Protein AF-A0A924BQR0-F1 (afdb_monomer_lite)

Secondary structure (DSSP, 8-state):
--PPPP-HHHHHHIIIIISTT--SHHHHHHHHHHHHHHHS-SS-----SS-------

Radius of gyration: 15.43 Å; chains: 1; bounding box: 29×31×43 Å

Foldsee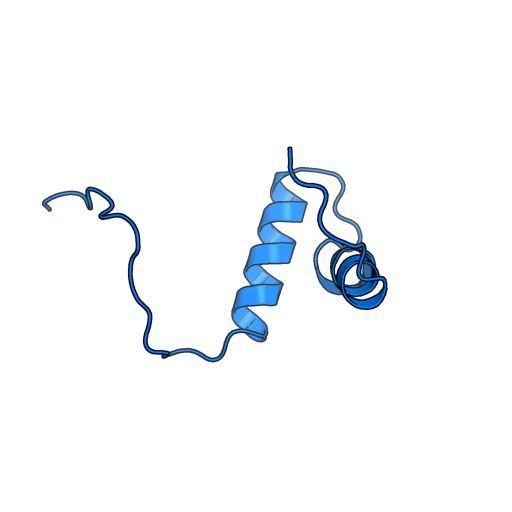k 3Di:
DDDDDDDVVVVCCLDPQQQDPPPDPVSNVVSPVVVCVVPPDPDDDDDDPDDDPDPPD

Sequence (57 aa):
MKRMPEQSDREHRIAFEIVVDAYDETERAMGWYYYLQDKLQVPFRAKCRSARSTSPL

Structure (mmCIF, N/CA/C/O backbone):
data_AF-A0A924BQR0-F1
#
_entry.id   AF-A0A924BQR0-F1
#
loop_
_atom_site.group_PDB
_atom_site.id
_atom_site.type_symbol
_atom_site.label_atom_id
_atom_site.label_alt_id
_atom_site.label_comp_id
_atom_site.label_asym_id
_atom_site.label_entity_id
_atom_site.label_seq_id
_atom_site.pdbx_PDB_ins_code
_atom_site.Cartn_x
_atom_site.Cartn_y
_atom_site.Cartn_z
_atom_site.occupancy
_atom_site.B_iso_or_equiv
_atom_site.auth_seq_id
_atom_site.auth_comp_id
_atom_site.auth_asym_id
_atom_site.auth_atom_id
_atom_site.pdbx_PDB_model_num
ATOM 1 N N . MET A 1 1 ? 0.472 -26.753 -1.831 1.00 62.56 1 MET A N 1
ATOM 2 C CA . MET A 1 1 ? -0.184 -25.424 -1.785 1.00 62.56 1 MET A CA 1
ATOM 3 C C . MET A 1 1 ? -1.388 -25.440 -2.711 1.00 62.56 1 MET A C 1
ATOM 5 O O . MET A 1 1 ? -1.273 -25.970 -3.808 1.00 62.56 1 MET A O 1
ATOM 9 N N . LYS A 1 2 ? -2.543 -24.916 -2.285 1.00 77.69 2 LYS A N 1
ATOM 10 C CA . LYS A 1 2 ? -3.721 -24.811 -3.159 1.00 77.69 2 LYS A CA 1
ATOM 11 C C . LYS A 1 2 ? -3.506 -23.630 -4.107 1.00 77.69 2 LYS A C 1
ATOM 13 O O . LYS A 1 2 ? -3.425 -22.498 -3.640 1.00 77.69 2 LYS A O 1
AT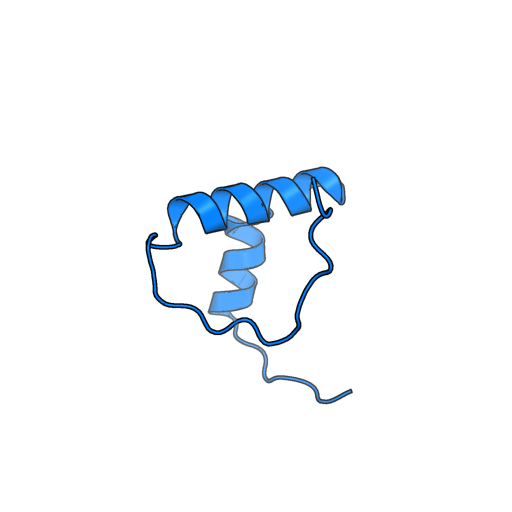OM 18 N N . ARG A 1 3 ? -3.369 -23.890 -5.411 1.00 81.25 3 ARG A N 1
ATOM 19 C CA . ARG A 1 3 ? -3.224 -22.831 -6.418 1.00 81.25 3 ARG A CA 1
ATOM 20 C C . ARG A 1 3 ? -4.568 -22.123 -6.558 1.00 81.25 3 ARG A C 1
ATOM 22 O O . ARG A 1 3 ? -5.570 -22.767 -6.866 1.00 81.25 3 ARG A O 1
ATOM 29 N N . MET A 1 4 ? -4.605 -20.830 -6.256 1.00 84.88 4 MET A N 1
ATOM 30 C CA . MET A 1 4 ? -5.788 -20.026 -6.544 1.00 84.88 4 MET A CA 1
ATOM 31 C C . MET A 1 4 ? -5.869 -19.783 -8.058 1.00 84.88 4 MET A C 1
ATOM 33 O O . MET A 1 4 ? -4.821 -19.699 -8.702 1.00 84.88 4 MET A O 1
ATOM 37 N N . PRO A 1 5 ? -7.079 -19.698 -8.635 1.00 89.19 5 PRO A N 1
ATOM 38 C CA . PRO A 1 5 ? -7.245 -19.249 -10.009 1.00 89.19 5 PRO A CA 1
ATOM 39 C C . PRO A 1 5 ? -6.666 -17.844 -10.174 1.00 89.19 5 PRO A C 1
ATOM 41 O O . PRO A 1 5 ? -6.849 -16.991 -9.300 1.00 89.19 5 PRO A O 1
ATOM 44 N N . GLU A 1 6 ? -5.973 -17.629 -11.284 1.00 88.69 6 GLU A N 1
ATOM 45 C CA . GLU A 1 6 ? -5.441 -16.323 -11.651 1.00 88.69 6 GLU A CA 1
ATOM 46 C C . GLU A 1 6 ? -6.588 -15.360 -11.970 1.00 88.69 6 GLU A C 1
ATOM 48 O O . GLU A 1 6 ? -7.603 -15.748 -12.550 1.00 88.69 6 GLU A O 1
ATOM 53 N N . GLN A 1 7 ? -6.438 -14.109 -11.544 1.00 96.12 7 GLN A N 1
ATOM 54 C CA . GLN A 1 7 ? -7.403 -13.042 -11.784 1.00 96.12 7 GLN A CA 1
ATOM 55 C C . GLN A 1 7 ? -6.651 -11.887 -12.435 1.00 96.12 7 GLN A C 1
ATOM 57 O O . GLN A 1 7 ? -6.008 -11.110 -11.732 1.00 96.12 7 GLN A O 1
ATOM 62 N N . SER A 1 8 ? -6.729 -11.781 -13.763 1.00 95.81 8 SER A N 1
ATOM 63 C CA . SER A 1 8 ? -5.982 -10.791 -14.555 1.00 95.81 8 SER A CA 1
ATOM 64 C C . SER A 1 8 ? -6.122 -9.372 -14.010 1.00 95.81 8 SER A C 1
ATOM 66 O O . SER A 1 8 ? -5.128 -8.678 -13.841 1.00 95.81 8 SER A O 1
ATOM 68 N N . ASP A 1 9 ? -7.339 -8.968 -13.648 1.00 97.44 9 ASP A N 1
ATOM 69 C CA . ASP A 1 9 ? -7.628 -7.608 -13.183 1.00 97.44 9 ASP A CA 1
ATOM 70 C C . ASP A 1 9 ? -7.010 -7.332 -11.810 1.00 97.44 9 ASP A C 1
ATOM 72 O O . ASP A 1 9 ? -6.611 -6.210 -11.499 1.00 97.44 9 ASP A O 1
ATOM 76 N N . ARG A 1 10 ? -6.910 -8.370 -10.970 1.00 95.75 10 ARG A N 1
ATOM 77 C CA . ARG A 1 10 ? -6.236 -8.273 -9.676 1.00 95.75 10 ARG A CA 1
ATOM 78 C C . ARG A 1 10 ? -4.732 -8.119 -9.874 1.00 95.75 10 ARG A C 1
ATOM 80 O O . ARG A 1 10 ? -4.146 -7.264 -9.219 1.00 95.75 10 ARG A O 1
ATOM 87 N N . GLU A 1 11 ? -4.129 -8.931 -10.738 1.00 96.62 11 GLU A N 1
ATOM 88 C CA . GLU A 1 11 ? -2.686 -8.874 -11.000 1.00 96.62 11 GLU A CA 1
ATOM 89 C C . GLU A 1 11 ? -2.296 -7.558 -11.681 1.00 96.62 11 GLU A C 1
ATOM 91 O O . GLU A 1 11 ? -1.325 -6.922 -11.276 1.00 96.62 11 GLU A O 1
ATOM 96 N N . HIS A 1 12 ? -3.110 -7.087 -12.632 1.00 97.69 12 HIS A N 1
ATOM 97 C CA . HIS A 1 12 ? -2.935 -5.787 -13.273 1.00 97.69 12 HIS A CA 1
ATOM 98 C C . HIS A 1 12 ? -2.973 -4.654 -12.244 1.00 97.69 12 HIS A C 1
ATOM 100 O O . HIS A 1 12 ? -2.054 -3.845 -12.189 1.00 97.69 12 HIS A O 1
ATOM 106 N N . ARG A 1 13 ? -3.986 -4.636 -11.369 1.00 97.69 13 ARG A N 1
ATOM 107 C CA . ARG A 1 13 ? -4.091 -3.627 -10.311 1.00 97.69 13 ARG A CA 1
ATOM 108 C C . ARG A 1 13 ? -2.902 -3.661 -9.357 1.00 97.69 13 ARG A C 1
ATOM 110 O O . ARG A 1 13 ? -2.375 -2.617 -8.997 1.00 97.69 13 ARG A O 1
ATOM 117 N N . ILE A 1 14 ? -2.442 -4.848 -8.958 1.00 97.44 14 ILE A N 1
ATOM 118 C CA . ILE A 1 14 ? -1.253 -4.959 -8.105 1.00 97.44 14 ILE A CA 1
ATOM 119 C C . ILE A 1 14 ? -0.041 -4.341 -8.813 1.00 97.44 14 ILE A C 1
ATOM 121 O O . ILE A 1 14 ? 0.602 -3.471 -8.233 1.00 97.44 14 ILE A O 1
ATOM 125 N N . ALA A 1 15 ? 0.243 -4.745 -10.052 1.00 97.31 15 ALA A N 1
ATOM 126 C CA . ALA A 1 15 ? 1.432 -4.312 -10.784 1.00 97.31 15 ALA A CA 1
ATOM 127 C C . ALA A 1 15 ? 1.416 -2.823 -11.172 1.00 97.31 15 ALA A C 1
ATOM 129 O O . ALA A 1 15 ? 2.451 -2.168 -11.093 1.00 97.31 15 ALA A O 1
ATOM 130 N N . PHE A 1 16 ? 0.257 -2.299 -11.577 1.00 97.44 16 PHE A N 1
ATOM 131 C CA . PHE A 1 16 ? 0.134 -0.976 -12.200 1.00 97.44 16 PHE A CA 1
ATOM 132 C C . PHE A 1 16 ? -0.579 0.077 -11.344 1.00 97.44 16 PHE A C 1
ATOM 134 O O . PHE A 1 16 ? -0.615 1.238 -11.740 1.00 97.44 16 PHE A O 1
ATOM 141 N N . GLU A 1 17 ? -1.113 -0.284 -10.174 1.00 97.38 17 GLU A N 1
ATOM 142 C CA . GLU A 1 17 ? -1.687 0.687 -9.228 1.00 97.38 17 GLU A CA 1
ATOM 143 C C . GLU A 1 17 ? -1.069 0.601 -7.826 1.00 97.38 17 GLU A C 1
ATOM 145 O O . GLU A 1 17 ? -0.959 1.624 -7.156 1.00 97.38 17 GLU A O 1
ATOM 150 N N . ILE A 1 18 ? -0.678 -0.593 -7.355 1.00 98.00 18 ILE A N 1
ATOM 151 C CA . ILE A 1 18 ? -0.223 -0.786 -5.964 1.00 98.00 18 ILE A CA 1
ATOM 152 C C . ILE A 1 18 ? 1.299 -0.716 -5.836 1.00 98.00 18 ILE A C 1
ATOM 154 O O . ILE A 1 18 ? 1.800 -0.004 -4.973 1.00 98.00 18 ILE A O 1
ATOM 158 N N . VAL A 1 19 ? 2.043 -1.474 -6.646 1.00 97.75 19 VAL A N 1
ATOM 159 C CA . VAL A 1 19 ? 3.514 -1.584 -6.551 1.00 97.75 19 VAL A CA 1
ATOM 160 C C . VAL A 1 19 ? 4.231 -0.994 -7.770 1.00 97.75 19 VAL A C 1
ATOM 162 O O . VAL A 1 19 ? 5.242 -1.530 -8.220 1.00 97.75 19 VAL A O 1
ATOM 165 N N . VAL A 1 20 ? 3.687 0.098 -8.309 1.00 96.56 20 VAL A N 1
ATOM 166 C CA . VAL A 1 20 ? 4.260 0.819 -9.456 1.00 96.56 20 VAL A CA 1
ATOM 167 C C . VAL A 1 20 ?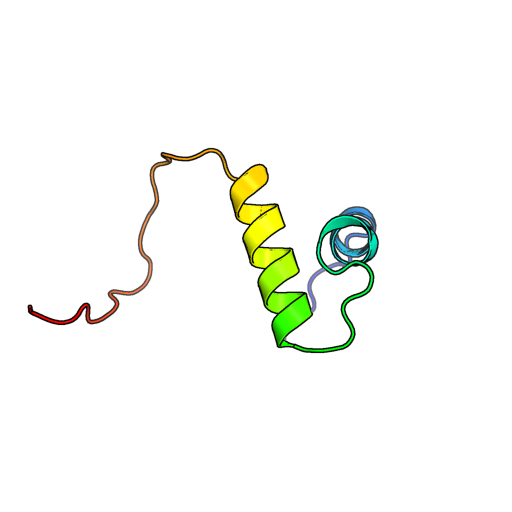 5.653 1.323 -9.109 1.00 96.56 20 VAL A C 1
ATOM 169 O O . VAL A 1 20 ? 5.832 1.935 -8.059 1.00 96.56 20 VAL A O 1
ATOM 172 N N . ASP A 1 21 ? 6.618 1.057 -9.992 1.00 95.88 21 ASP A N 1
ATOM 173 C CA . ASP A 1 21 ? 8.016 1.491 -9.873 1.00 95.88 21 ASP A CA 1
ATOM 174 C C . ASP A 1 21 ? 8.668 1.177 -8.515 1.00 95.88 21 ASP A C 1
ATOM 176 O O . ASP A 1 21 ? 9.567 1.882 -8.068 1.00 95.88 21 ASP A O 1
ATOM 180 N N . ALA A 1 22 ? 8.222 0.106 -7.854 1.00 97.38 22 ALA A N 1
ATOM 181 C CA . ALA A 1 22 ? 8.825 -0.372 -6.620 1.00 97.38 22 ALA A CA 1
ATOM 182 C C . ALA A 1 22 ? 9.936 -1.387 -6.933 1.00 97.38 22 ALA A C 1
ATOM 184 O O . ALA A 1 22 ? 9.679 -2.474 -7.463 1.00 97.38 22 ALA A O 1
ATOM 185 N N . TYR A 1 23 ? 11.170 -1.041 -6.583 1.00 96.38 23 TYR A N 1
ATOM 186 C CA . TYR A 1 23 ? 12.383 -1.818 -6.818 1.00 96.38 23 TYR A CA 1
ATOM 187 C C . TYR A 1 23 ? 12.764 -2.686 -5.617 1.00 96.38 23 TYR A C 1
ATOM 189 O O . TYR A 1 23 ? 13.386 -3.736 -5.803 1.00 96.38 23 TYR A O 1
ATOM 197 N N . ASP A 1 24 ? 12.368 -2.292 -4.404 1.00 97.88 24 ASP A N 1
ATOM 198 C CA . ASP A 1 24 ? 12.649 -3.044 -3.182 1.00 97.88 24 ASP A CA 1
ATOM 199 C C . ASP A 1 24 ? 11.402 -3.416 -2.356 1.00 97.88 24 ASP A C 1
ATOM 201 O O . ASP A 1 24 ? 10.256 -3.077 -2.660 1.00 97.88 24 ASP A O 1
ATOM 205 N N . GLU A 1 25 ? 11.614 -4.213 -1.308 1.00 98.00 25 GLU A N 1
ATOM 206 C CA . GLU A 1 25 ? 10.540 -4.682 -0.429 1.00 98.00 25 GLU A CA 1
ATOM 207 C C . GLU A 1 25 ? 9.881 -3.562 0.387 1.00 98.00 25 GLU A C 1
ATOM 209 O O . GLU A 1 25 ? 8.686 -3.645 0.684 1.00 98.00 25 GLU A O 1
ATOM 214 N N . THR A 1 26 ? 10.632 -2.511 0.715 1.00 98.12 26 THR A N 1
ATOM 215 C CA . THR A 1 26 ? 10.150 -1.375 1.502 1.00 98.12 26 THR A CA 1
ATOM 216 C C . THR A 1 26 ? 9.215 -0.529 0.653 1.00 98.12 26 THR A C 1
ATOM 218 O O . THR A 1 26 ? 8.096 -0.234 1.070 1.00 98.12 26 THR A O 1
ATOM 221 N N . GLU A 1 27 ? 9.620 -0.213 -0.573 1.00 98.19 27 GLU A N 1
ATOM 222 C CA . GLU A 1 27 ? 8.812 0.503 -1.557 1.00 98.19 27 GLU A CA 1
ATOM 223 C C . GLU A 1 27 ? 7.514 -0.254 -1.854 1.00 98.19 27 GLU A C 1
ATOM 225 O O . GLU A 1 27 ? 6.424 0.323 -1.822 1.00 98.19 27 GLU A O 1
ATOM 230 N N . ARG A 1 28 ? 7.593 -1.579 -2.033 1.00 98.31 28 ARG A N 1
ATOM 231 C CA . ARG A 1 28 ? 6.401 -2.419 -2.221 1.00 98.31 28 ARG A CA 1
ATOM 232 C C . ARG A 1 28 ? 5.475 -2.378 -1.008 1.00 98.31 28 ARG A C 1
ATOM 234 O O . ARG A 1 28 ? 4.256 -2.317 -1.181 1.00 98.31 28 ARG A O 1
ATOM 241 N N . ALA A 1 29 ? 6.020 -2.415 0.208 1.00 98.12 29 ALA A N 1
ATOM 242 C CA . ALA A 1 29 ? 5.225 -2.313 1.429 1.00 98.12 29 ALA A CA 1
ATOM 243 C C . ALA A 1 29 ? 4.520 -0.950 1.532 1.00 98.12 29 ALA A C 1
ATOM 245 O O . ALA A 1 29 ? 3.338 -0.898 1.882 1.00 98.12 29 ALA A O 1
ATOM 246 N N . MET A 1 30 ? 5.208 0.134 1.162 1.00 98.00 30 MET A N 1
ATOM 247 C CA . MET A 1 30 ? 4.639 1.484 1.124 1.00 98.00 30 MET A CA 1
ATOM 248 C C . MET A 1 30 ? 3.524 1.616 0.084 1.00 98.00 30 MET A C 1
ATOM 250 O O . MET A 1 30 ? 2.474 2.179 0.393 1.00 98.00 30 MET A O 1
ATOM 254 N N . GLY A 1 31 ? 3.691 1.035 -1.106 1.00 98.06 31 GLY A N 1
ATOM 255 C CA . GLY A 1 31 ? 2.647 1.001 -2.133 1.00 98.06 31 GLY A CA 1
ATOM 256 C C . GLY A 1 31 ? 1.353 0.340 -1.641 1.00 98.06 31 GLY A C 1
ATOM 257 O O . GLY A 1 31 ? 0.265 0.910 -1.750 1.00 98.06 31 GLY A O 1
ATOM 258 N N . TRP A 1 32 ? 1.469 -0.818 -0.978 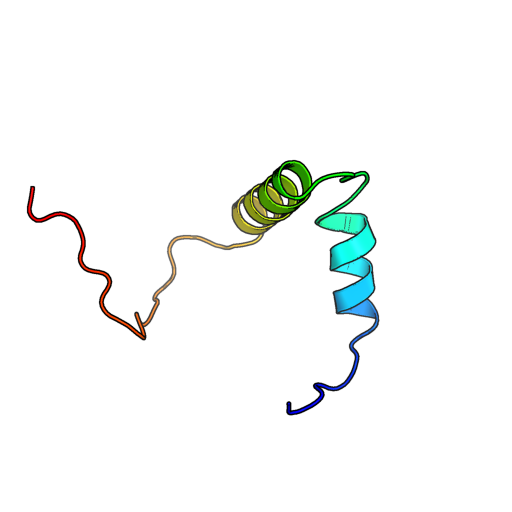1.00 98.31 32 TRP A N 1
ATOM 259 C CA . TRP A 1 32 ? 0.329 -1.472 -0.321 1.00 98.31 32 TRP A CA 1
ATOM 260 C C . TRP A 1 32 ? -0.297 -0.614 0.775 1.00 98.31 32 TRP A C 1
ATOM 262 O O . TRP A 1 32 ? -1.524 -0.539 0.859 1.00 98.31 32 TRP A O 1
ATOM 272 N N . TYR A 1 33 ? 0.531 0.012 1.613 1.00 97.31 33 TYR A N 1
ATOM 273 C CA . TYR A 1 33 ? 0.061 0.871 2.692 1.00 97.31 33 TYR A CA 1
ATOM 274 C C . TYR A 1 33 ? -0.792 2.023 2.148 1.00 97.31 33 TYR A C 1
ATOM 276 O O . TYR A 1 33 ? -1.938 2.179 2.571 1.00 97.31 33 TYR A O 1
ATOM 284 N N . TYR A 1 34 ? -0.283 2.773 1.167 1.00 97.00 34 TYR A N 1
ATOM 285 C CA . TYR A 1 34 ? -0.998 3.916 0.598 1.00 97.00 34 TYR A CA 1
ATOM 286 C C . TYR A 1 34 ? -2.252 3.504 -0.167 1.00 97.00 34 TYR A C 1
ATOM 288 O O . TYR A 1 34 ? -3.310 4.106 0.019 1.00 97.00 34 TYR A O 1
ATOM 296 N N . TYR A 1 35 ? -2.171 2.444 -0.973 1.00 97.75 35 TYR A N 1
ATOM 297 C CA . TYR A 1 35 ? -3.331 1.953 -1.708 1.00 97.75 35 TYR A CA 1
ATOM 298 C C . TYR A 1 35 ? -4.462 1.527 -0.758 1.00 97.75 35 TYR A C 1
ATOM 300 O O . TYR A 1 35 ? -5.622 1.879 -0.966 1.00 97.75 35 TYR A O 1
ATOM 308 N N . LEU A 1 36 ? -4.145 0.797 0.319 1.00 96.94 36 LEU A N 1
ATOM 309 C CA . LEU A 1 36 ? -5.146 0.400 1.310 1.00 96.94 36 LEU A CA 1
ATOM 310 C C . LEU A 1 36 ? -5.669 1.595 2.106 1.00 96.94 36 LEU A C 1
ATOM 312 O O . LEU A 1 36 ? -6.862 1.633 2.387 1.00 96.94 36 LEU A O 1
ATOM 316 N N . GLN A 1 37 ? -4.815 2.562 2.446 1.00 96.44 37 GLN A N 1
ATOM 317 C CA . GLN A 1 37 ? -5.234 3.781 3.135 1.00 96.44 37 GLN A CA 1
ATOM 318 C C . GLN A 1 37 ? -6.279 4.568 2.325 1.00 96.44 37 GLN A C 1
ATOM 320 O O . GLN A 1 37 ? -7.237 5.063 2.912 1.00 96.44 37 GLN A O 1
ATOM 325 N N . ASP A 1 38 ? -6.117 4.661 1.002 1.00 96.25 38 ASP A N 1
ATOM 326 C CA . ASP A 1 38 ? -7.046 5.374 0.114 1.00 96.25 38 ASP A CA 1
ATOM 327 C C . ASP A 1 38 ? -8.322 4.567 -0.186 1.00 96.25 38 ASP A C 1
ATOM 329 O O . ASP A 1 38 ? -9.432 5.098 -0.176 1.00 96.25 38 ASP A O 1
ATOM 333 N N . LYS A 1 39 ? -8.186 3.261 -0.454 1.00 96.00 39 LYS A N 1
ATOM 334 C CA . LYS A 1 39 ? -9.309 2.432 -0.928 1.00 96.00 39 LYS A CA 1
ATOM 335 C C . LYS A 1 39 ? -10.140 1.797 0.179 1.00 96.00 39 LYS A C 1
ATOM 337 O O . LYS A 1 39 ? -11.292 1.429 -0.067 1.00 96.00 39 LYS A O 1
ATOM 342 N N . LEU A 1 40 ? -9.584 1.603 1.373 1.00 95.75 40 LEU A N 1
ATOM 343 C CA . LEU A 1 40 ? -10.308 0.966 2.466 1.00 95.75 40 LEU A CA 1
ATOM 344 C C . LEU A 1 40 ? -11.197 1.991 3.168 1.00 95.75 40 LEU A C 1
ATOM 346 O O . LEU A 1 40 ? -10.724 2.885 3.863 1.00 95.75 40 LEU A O 1
ATOM 350 N N . GLN A 1 41 ? -12.509 1.822 3.035 1.00 96.25 41 GLN A N 1
ATOM 351 C CA . GLN A 1 41 ? -13.468 2.648 3.758 1.00 96.25 41 GLN A CA 1
ATOM 352 C C . GLN A 1 41 ? -13.436 2.302 5.248 1.00 96.25 41 GLN A C 1
ATOM 354 O O . GLN A 1 41 ? -13.934 1.260 5.677 1.00 96.25 41 GLN A O 1
ATOM 359 N N . VAL A 1 42 ? -12.834 3.189 6.034 1.00 92.50 42 VAL A N 1
ATOM 360 C CA . VAL A 1 42 ? -12.793 3.115 7.494 1.00 92.50 42 VAL A CA 1
ATOM 361 C C . VAL A 1 42 ? -13.690 4.198 8.108 1.00 92.50 42 VAL A C 1
ATOM 363 O O . VAL A 1 42 ? -13.777 5.294 7.556 1.00 92.50 42 VAL A O 1
ATOM 366 N N . PRO A 1 43 ? -14.349 3.928 9.253 1.00 95.56 43 PRO A N 1
ATOM 367 C CA . PRO A 1 43 ? -14.318 2.680 10.021 1.00 95.56 43 PRO A CA 1
ATOM 368 C C . PRO A 1 43 ? -15.218 1.578 9.428 1.00 95.56 43 PRO A C 1
ATOM 3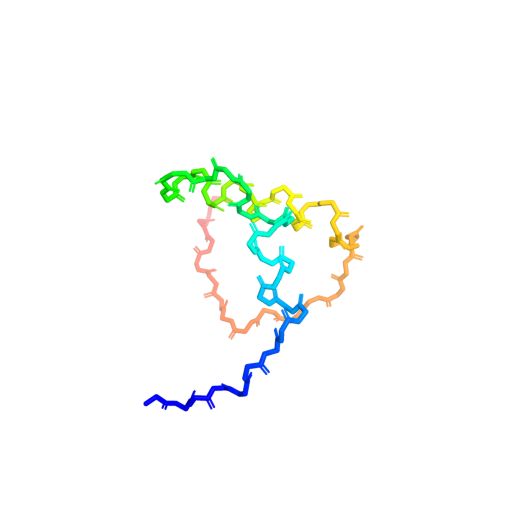70 O O . PRO A 1 43 ? -16.275 1.854 8.871 1.00 95.56 43 PRO A O 1
ATOM 373 N N . PHE A 1 44 ? -14.842 0.308 9.622 1.00 94.81 44 PHE A N 1
ATOM 374 C CA . PHE A 1 44 ? -15.690 -0.852 9.316 1.00 94.81 44 PHE A CA 1
ATOM 375 C C . PHE A 1 44 ? -15.622 -1.903 10.430 1.00 94.81 44 PHE A C 1
ATOM 377 O O . PHE A 1 44 ? -14.652 -1.989 11.186 1.00 94.81 44 PHE A O 1
ATOM 384 N N . ARG A 1 45 ? -16.667 -2.730 10.545 1.00 95.31 45 ARG A N 1
ATOM 385 C CA . ARG A 1 45 ? -16.711 -3.813 11.535 1.00 95.31 45 ARG A CA 1
ATOM 386 C C . ARG A 1 45 ? -15.822 -4.971 11.081 1.00 95.31 45 ARG A C 1
ATOM 388 O O . ARG A 1 45 ? -16.089 -5.589 10.055 1.00 95.31 45 ARG A O 1
ATOM 395 N N . ALA A 1 46 ? -14.821 -5.315 11.884 1.00 92.50 46 ALA A N 1
ATOM 396 C CA . ALA A 1 46 ? -13.912 -6.428 11.621 1.00 92.50 46 ALA A CA 1
ATOM 397 C C . ALA A 1 46 ? -14.011 -7.517 12.703 1.00 92.50 46 ALA A C 1
ATOM 399 O O . ALA A 1 46 ? -14.300 -7.236 13.866 1.00 92.50 46 ALA A O 1
ATOM 400 N N . LYS A 1 47 ? -13.734 -8.774 12.328 1.00 92.25 47 LYS A N 1
ATOM 401 C CA . LYS A 1 47 ? -13.524 -9.883 13.271 1.00 92.25 47 LYS A CA 1
ATOM 402 C C . LYS A 1 47 ? -12.035 -10.209 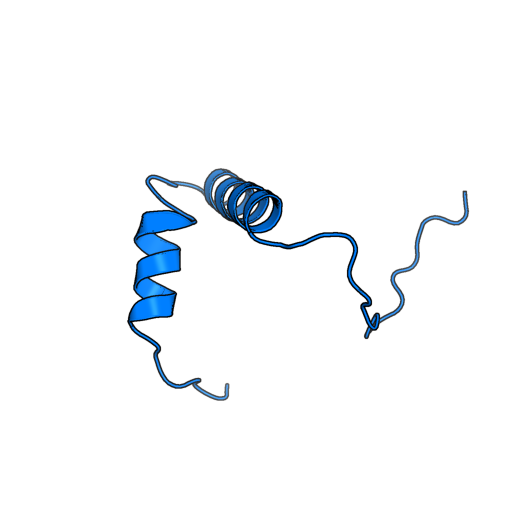13.330 1.00 92.25 47 LYS A C 1
ATOM 404 O O . LYS A 1 47 ? -11.474 -10.706 12.355 1.00 92.25 47 LYS A O 1
ATOM 409 N N . CYS A 1 48 ? -11.411 -9.977 14.480 1.00 89.19 48 CYS A N 1
ATOM 410 C CA . CYS A 1 48 ? -10.031 -10.390 14.706 1.00 89.19 48 CYS A CA 1
ATOM 411 C C . CYS A 1 48 ? -9.965 -11.926 14.796 1.00 89.19 48 CYS A C 1
ATOM 413 O O . CYS A 1 48 ? -10.623 -12.526 15.645 1.00 89.19 48 CYS A O 1
ATOM 415 N N . ARG A 1 49 ? -9.229 -12.580 13.885 1.00 90.00 49 ARG A N 1
ATOM 416 C CA . ARG A 1 49 ? -9.122 -14.055 13.840 1.00 90.00 49 ARG A CA 1
ATOM 417 C C . ARG A 1 49 ? -8.083 -14.622 14.806 1.00 90.00 49 ARG A C 1
ATOM 419 O O . ARG A 1 49 ? -8.142 -15.806 15.117 1.00 90.00 49 ARG A O 1
ATOM 426 N N . SER A 1 50 ? -7.155 -13.794 15.264 1.00 86.75 50 SER A N 1
ATOM 427 C CA . SER A 1 50 ? -6.076 -14.167 16.173 1.00 86.75 50 SER A CA 1
ATOM 428 C C . SER A 1 50 ? -5.820 -13.007 17.118 1.00 86.75 50 SER A C 1
ATOM 430 O O . SER A 1 50 ? -5.558 -11.897 16.656 1.00 86.75 50 SER A O 1
ATOM 432 N N . ALA A 1 51 ? -5.869 -13.250 18.424 1.00 80.38 51 ALA A N 1
ATOM 433 C CA . ALA A 1 51 ? -5.457 -12.241 19.385 1.00 80.38 51 ALA A CA 1
ATOM 434 C C . ALA A 1 51 ? -3.961 -11.961 19.191 1.00 80.38 51 ALA A C 1
ATOM 436 O O . ALA A 1 51 ? -3.136 -12.873 19.252 1.00 80.38 51 ALA A O 1
ATOM 437 N N . ARG A 1 52 ? -3.611 -10.702 18.930 1.00 76.25 52 ARG A N 1
ATOM 438 C CA . ARG A 1 52 ? -2.228 -10.249 19.058 1.00 76.25 52 ARG A CA 1
ATOM 439 C C . ARG A 1 52 ? -2.024 -9.896 20.524 1.00 76.25 52 ARG A C 1
ATOM 441 O O . ARG A 1 52 ? -2.863 -9.195 21.082 1.00 76.25 52 ARG A O 1
ATOM 448 N N . SER A 1 53 ? -0.926 -10.347 21.130 1.00 74.50 53 SER A N 1
ATOM 449 C CA . SER A 1 53 ? -0.485 -9.787 22.409 1.00 74.50 53 SER A CA 1
ATOM 450 C C . SER A 1 53 ? -0.146 -8.321 22.162 1.00 74.50 53 SER A C 1
ATOM 452 O O . SER A 1 53 ? 0.922 -8.001 21.642 1.00 74.50 53 SER A O 1
ATOM 454 N N . THR A 1 54 ? -1.092 -7.429 22.421 1.00 74.94 54 THR A N 1
ATOM 455 C CA . THR A 1 54 ? -0.816 -5.999 22.484 1.00 74.94 54 THR A CA 1
ATOM 456 C C . THR A 1 54 ? -0.078 -5.750 23.791 1.00 74.94 54 THR A C 1
ATOM 458 O O . THR A 1 54 ? -0.421 -6.354 24.807 1.00 74.94 54 THR A O 1
ATOM 461 N N . SER A 1 55 ? 0.981 -4.939 23.744 1.00 67.31 55 SER A N 1
ATOM 462 C CA . SER A 1 55 ? 1.763 -4.578 24.930 1.00 67.31 55 SER A CA 1
ATOM 463 C C . SER A 1 55 ? 0.818 -4.187 26.076 1.00 67.31 55 SER A C 1
ATOM 465 O O . SER A 1 55 ? -0.086 -3.393 25.819 1.00 67.31 55 SER A O 1
ATOM 467 N N . PRO A 1 56 ? 0.985 -4.719 27.301 1.00 66.38 56 PRO A N 1
ATOM 468 C CA . PRO A 1 56 ? 0.081 -4.472 28.427 1.00 66.38 56 PRO A CA 1
ATOM 469 C C . PRO A 1 56 ? 0.290 -3.093 29.080 1.00 66.38 56 PRO A C 1
ATOM 471 O O . PRO A 1 56 ? 0.010 -2.948 30.266 1.00 66.38 56 PRO A O 1
ATOM 474 N N . LEU A 1 57 ? 0.838 -2.120 28.340 1.00 52.44 57 LEU A N 1
ATOM 475 C CA . LEU A 1 57 ? 0.995 -0.754 28.841 1.00 52.44 57 LEU A CA 1
ATOM 476 C C . LEU A 1 57 ? -0.371 -0.072 28.943 1.00 52.44 57 LEU A C 1
ATOM 478 O O . LEU A 1 57 ? -1.144 -0.185 27.964 1.00 52.44 57 LEU A O 1
#

pLDDT: mean 91.34, std 10.33, range [52.44, 98.31]